Protein AF-A0A4Z0HIF8-F1 (afdb_monomer_lite)

Foldseek 3Di:
DDDDDDDDDPDPPQPPQPADPPADDFFAFDDLVQAQHWYAHPVRFIWGWHQDPVRGTTTHGCPVDHDDRPVVVLVVQQVVCVVPHPNVVSVCVSVPVPD

Organism: Mycolicibacterium peregrinum (NCBI:txid43304)

Structure (mmCIF, N/CA/C/O backbone):
data_AF-A0A4Z0HIF8-F1
#
_entry.id   AF-A0A4Z0HIF8-F1
#
loop_
_atom_site.group_PDB
_atom_site.id
_atom_site.type_symbol
_atom_site.label_atom_id
_atom_site.label_alt_id
_atom_site.label_comp_id
_atom_site.label_asym_id
_atom_site.label_entity_id
_atom_site.label_seq_id
_atom_site.pdbx_PDB_ins_code
_atom_site.Cartn_x
_atom_site.Cartn_y
_atom_site.Cartn_z
_atom_site.occupancy
_atom_site.B_iso_or_equiv
_atom_site.auth_seq_id
_atom_site.auth_comp_id
_atom_site.auth_asym_id
_atom_site.auth_atom_id
_atom_site.pdbx_PDB_model_num
ATOM 1 N N . MET A 1 1 ? -44.029 2.935 -18.405 1.00 49.19 1 MET A N 1
ATOM 2 C CA . MET A 1 1 ? -42.605 2.958 -18.007 1.00 49.19 1 MET A CA 1
ATOM 3 C C . MET A 1 1 ? -42.441 1.987 -16.850 1.00 49.19 1 MET A C 1
ATOM 5 O O . MET A 1 1 ? -43.168 2.157 -15.879 1.00 49.19 1 MET A O 1
ATOM 9 N N . PRO A 1 2 ? -41.612 0.936 -16.957 1.00 52.94 2 PRO A N 1
ATOM 10 C CA . PRO A 1 2 ? -41.346 0.065 -15.816 1.00 52.94 2 PRO A CA 1
ATOM 11 C C . PRO A 1 2 ? -40.507 0.814 -14.759 1.00 52.94 2 PRO A C 1
ATOM 13 O O . PRO A 1 2 ? -39.699 1.667 -15.138 1.00 52.94 2 PRO A O 1
ATOM 16 N N . PRO A 1 3 ? -40.700 0.543 -13.455 1.00 53.50 3 PRO A N 1
ATOM 17 C CA . PRO A 1 3 ? -39.889 1.140 -12.399 1.00 53.50 3 PRO A CA 1
ATOM 18 C C . PRO A 1 3 ? -38.439 0.655 -12.511 1.00 53.50 3 PRO A C 1
ATOM 20 O O . PRO A 1 3 ? -38.186 -0.529 -12.739 1.00 53.50 3 PRO A O 1
ATOM 23 N N . ALA A 1 4 ? -37.492 1.584 -12.375 1.00 54.72 4 ALA A N 1
ATOM 24 C CA . ALA A 1 4 ? -36.068 1.279 -12.380 1.00 54.72 4 ALA A CA 1
ATOM 25 C C . ALA A 1 4 ? -35.736 0.334 -11.216 1.00 54.72 4 ALA A C 1
ATOM 27 O O . ALA A 1 4 ? -36.093 0.604 -10.068 1.00 54.72 4 ALA A O 1
ATOM 28 N N . ALA A 1 5 ? -35.071 -0.781 -11.521 1.00 56.06 5 ALA A N 1
ATOM 29 C CA . ALA A 1 5 ? -34.556 -1.683 -10.502 1.00 56.06 5 ALA A CA 1
ATOM 30 C C . ALA A 1 5 ? -33.538 -0.936 -9.613 1.00 56.06 5 ALA A C 1
ATOM 32 O O . ALA A 1 5 ? -32.762 -0.129 -10.136 1.00 56.06 5 ALA A O 1
ATOM 33 N N . PRO A 1 6 ? -33.522 -1.177 -8.290 1.00 50.53 6 PRO A N 1
ATOM 34 C CA . PRO A 1 6 ? -32.520 -0.588 -7.412 1.00 50.53 6 PRO A CA 1
ATOM 35 C C . PRO A 1 6 ? -31.122 -1.046 -7.842 1.00 50.53 6 PRO A C 1
ATOM 37 O O . PRO A 1 6 ? -30.897 -2.228 -8.107 1.00 50.53 6 PRO A O 1
ATOM 40 N N . ALA A 1 7 ? -30.190 -0.096 -7.933 1.00 48.81 7 ALA A N 1
ATOM 41 C CA . ALA A 1 7 ? -28.795 -0.391 -8.225 1.00 48.81 7 ALA A CA 1
ATOM 42 C C . ALA A 1 7 ? -28.219 -1.316 -7.135 1.00 48.81 7 ALA A C 1
ATOM 44 O O . ALA A 1 7 ? -28.553 -1.144 -5.958 1.00 48.81 7 ALA A O 1
ATOM 45 N N . PRO A 1 8 ? -27.367 -2.292 -7.493 1.00 45.22 8 PRO A N 1
ATOM 46 C CA . PRO A 1 8 ? -26.731 -3.152 -6.508 1.00 45.22 8 PRO A CA 1
ATOM 47 C C . PRO A 1 8 ? -25.884 -2.296 -5.563 1.00 45.22 8 PRO A C 1
ATOM 49 O O . PRO A 1 8 ? -24.957 -1.605 -5.984 1.00 45.22 8 PRO A O 1
ATOM 52 N N . VAL A 1 9 ? -26.221 -2.338 -4.275 1.00 46.84 9 VAL A N 1
ATOM 53 C CA . VAL A 1 9 ? -25.398 -1.753 -3.218 1.00 46.84 9 VAL A CA 1
ATOM 54 C C . VAL A 1 9 ? -24.157 -2.628 -3.098 1.00 46.84 9 VAL A C 1
ATOM 56 O O . VAL A 1 9 ? -24.238 -3.771 -2.651 1.00 46.84 9 VAL A O 1
ATOM 59 N N . TYR A 1 10 ? -23.013 -2.109 -3.537 1.00 41.31 10 TYR A N 1
ATOM 60 C CA . TYR A 1 10 ? -21.731 -2.762 -3.316 1.00 41.31 10 TYR A CA 1
ATOM 61 C C . TYR A 1 10 ? -21.380 -2.609 -1.837 1.00 41.31 10 TYR A C 1
ATOM 63 O O . TYR A 1 10 ? -20.882 -1.571 -1.409 1.00 41.31 10 TYR A O 1
ATOM 71 N N . VAL A 1 11 ? -21.699 -3.624 -1.038 1.00 44.69 11 VAL A N 1
ATOM 72 C CA . VAL A 1 11 ? -21.144 -3.740 0.310 1.00 44.69 11 VAL A CA 1
ATOM 73 C C . VAL A 1 11 ? -19.708 -4.225 0.121 1.00 44.69 11 VAL A C 1
ATOM 75 O O . VAL A 1 11 ? -19.530 -5.299 -0.459 1.00 44.69 11 VAL A O 1
ATOM 78 N N . PRO A 1 12 ? -18.678 -3.471 0.545 1.00 49.41 12 PRO A N 1
ATOM 79 C CA . PRO A 1 12 ? -17.318 -3.983 0.530 1.00 49.41 12 PRO A CA 1
ATOM 80 C C . PRO A 1 12 ? -17.305 -5.251 1.379 1.00 49.41 12 PRO A C 1
ATOM 82 O O . PRO A 1 12 ? -17.560 -5.195 2.584 1.00 49.41 12 PRO A O 1
ATOM 85 N N . VAL A 1 13 ? -17.066 -6.404 0.753 1.00 45.28 13 VAL A N 1
ATOM 86 C CA . VAL A 1 13 ? -16.750 -7.610 1.509 1.00 45.28 13 VAL A CA 1
ATOM 87 C C . VAL A 1 13 ? -15.373 -7.342 2.110 1.00 45.28 13 VAL A C 1
ATOM 89 O O . VAL A 1 13 ? -14.359 -7.344 1.415 1.00 45.28 13 VAL A O 1
ATOM 92 N N . LEU A 1 14 ? -15.344 -6.967 3.388 1.00 46.81 14 LEU A N 1
ATOM 93 C CA . LEU A 1 14 ? -14.106 -7.011 4.151 1.00 46.81 14 LEU A CA 1
ATOM 94 C C . LEU A 1 14 ? -13.674 -8.484 4.125 1.00 46.81 14 LEU A C 1
ATOM 96 O O . LEU A 1 14 ? -14.500 -9.343 4.463 1.00 46.81 14 LEU A O 1
ATOM 100 N N . PRO A 1 15 ? -12.443 -8.811 3.687 1.00 47.81 15 PRO A N 1
ATOM 101 C CA . PRO A 1 15 ? -11.919 -10.153 3.905 1.00 47.81 15 PRO A CA 1
ATOM 102 C C . PRO A 1 15 ? -12.084 -10.480 5.396 1.00 47.81 15 PRO A C 1
ATOM 104 O O . PRO A 1 15 ? -12.082 -9.544 6.203 1.00 47.81 15 PRO A O 1
ATOM 107 N N . PRO A 1 16 ? -12.296 -11.754 5.781 1.00 45.38 16 PRO A N 1
ATOM 108 C CA . PRO A 1 16 ? -12.347 -12.125 7.189 1.00 45.38 16 PRO A CA 1
ATOM 109 C C . PRO A 1 16 ? -11.095 -11.548 7.833 1.00 45.38 16 PRO A C 1
ATOM 11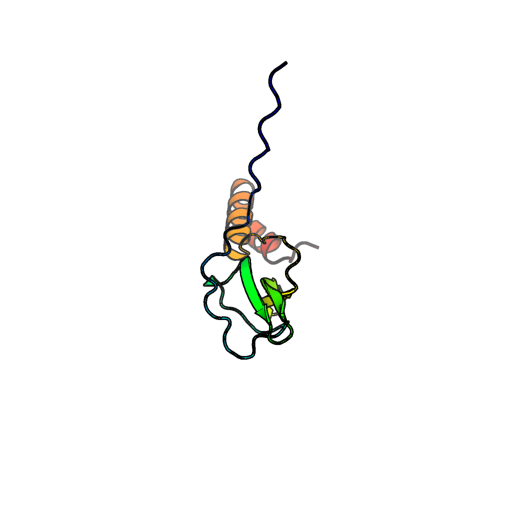1 O O . PRO A 1 16 ? -9.994 -11.980 7.505 1.00 45.38 16 PRO A O 1
ATOM 114 N N . GLY A 1 17 ? -11.282 -10.489 8.627 1.00 46.53 17 GLY A N 1
ATOM 115 C CA . GLY A 1 17 ? -10.178 -9.725 9.168 1.00 46.53 17 GLY A CA 1
ATOM 116 C C . GLY A 1 17 ? -9.334 -10.703 9.951 1.00 46.53 17 GLY A C 1
ATOM 117 O O . GLY A 1 17 ? -9.805 -11.245 10.953 1.00 46.53 17 GLY A O 1
ATOM 118 N N . GLU A 1 18 ? -8.128 -10.976 9.460 1.00 46.41 18 GLU A N 1
ATOM 119 C CA . GLU A 1 18 ? -7.088 -11.537 10.301 1.00 46.41 18 GLU A CA 1
ATOM 120 C C . GLU A 1 18 ? -7.090 -10.673 11.551 1.00 46.41 18 GLU A C 1
ATOM 122 O O . GLU A 1 18 ? -6.997 -9.445 11.468 1.00 46.41 18 GLU A O 1
ATOM 127 N N . ALA A 1 19 ? -7.400 -11.308 12.683 1.00 41.75 19 ALA A N 1
ATOM 128 C CA . ALA A 1 19 ? -7.581 -10.618 13.940 1.00 41.75 19 ALA A CA 1
ATOM 129 C C . ALA A 1 19 ? -6.357 -9.729 14.137 1.00 41.75 19 ALA A C 1
ATOM 131 O O . ALA A 1 19 ? -5.242 -10.240 14.261 1.00 41.75 19 ALA A O 1
ATOM 132 N N . ALA A 1 20 ? -6.572 -8.411 14.093 1.00 50.84 20 ALA A N 1
ATOM 133 C CA . ALA A 1 20 ? -5.515 -7.449 14.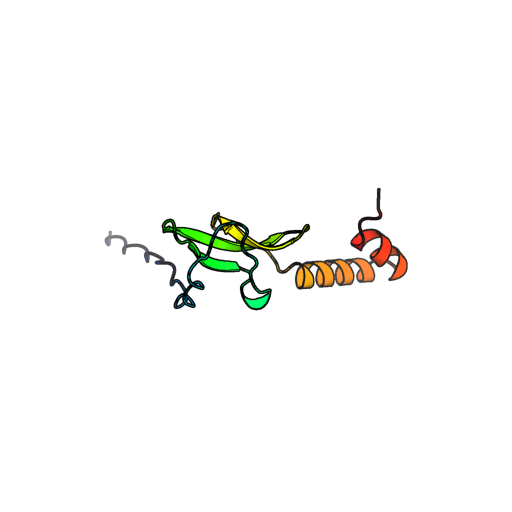326 1.00 50.84 20 ALA A CA 1
ATOM 134 C C . ALA A 1 20 ? -4.811 -7.874 15.622 1.00 50.84 20 ALA A C 1
ATOM 136 O O . ALA A 1 20 ? -5.508 -8.127 16.614 1.00 50.84 20 ALA A O 1
ATOM 137 N N . PRO A 1 21 ? -3.476 -8.036 15.628 1.00 54.75 21 PRO A N 1
ATOM 138 C CA . PRO A 1 21 ? -2.777 -8.429 16.839 1.00 54.75 21 PRO A CA 1
ATOM 139 C C . PRO A 1 21 ? -3.184 -7.466 17.956 1.00 54.75 21 PRO A C 1
ATOM 141 O O . PRO A 1 21 ? -3.199 -6.249 17.761 1.00 54.75 21 PRO A O 1
ATOM 144 N N . SER A 1 22 ? -3.592 -8.016 19.102 1.00 49.62 22 SER A N 1
ATOM 145 C CA . SER A 1 22 ? -4.040 -7.232 20.253 1.00 49.62 22 SER A CA 1
ATOM 146 C C . SER A 1 22 ? -3.023 -6.126 20.555 1.00 49.62 22 SER A C 1
ATOM 148 O O . SER A 1 22 ? -1.869 -6.426 20.856 1.00 49.62 22 SER A O 1
ATOM 150 N N . GLY A 1 23 ? -3.441 -4.860 20.457 1.00 58.56 23 GLY A N 1
ATOM 151 C CA . GLY A 1 23 ? -2.556 -3.697 20.606 1.00 58.56 23 GLY A CA 1
ATOM 152 C C . GLY A 1 23 ? -2.151 -3.006 19.299 1.00 58.56 23 GLY A C 1
ATOM 153 O O . GLY A 1 23 ? -1.211 -2.212 19.309 1.00 58.56 23 GLY A O 1
ATOM 154 N N . LEU A 1 24 ? -2.840 -3.270 18.184 1.00 76.19 24 LEU A N 1
ATOM 155 C CA . LEU A 1 24 ? -2.600 -2.543 16.941 1.00 76.19 24 LEU A CA 1
ATOM 156 C C . LEU A 1 24 ? -2.887 -1.041 17.114 1.00 76.19 24 LEU A C 1
ATOM 158 O O . LEU A 1 24 ? -3.959 -0.635 17.578 1.00 76.19 24 LEU A O 1
ATOM 162 N N . GLN A 1 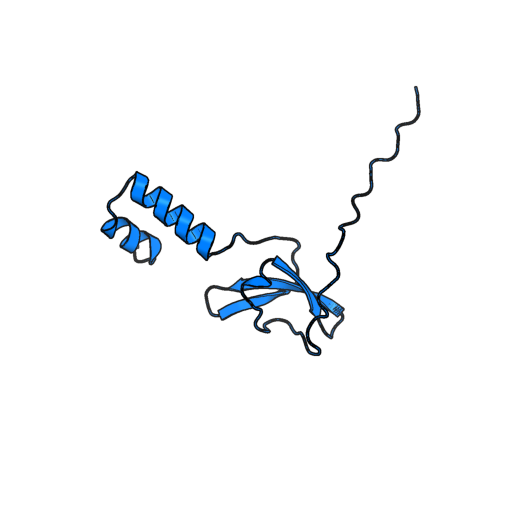25 ? -1.899 -0.233 16.737 1.00 83.25 25 GLN A N 1
ATOM 163 C CA . GLN A 1 25 ? -1.895 1.223 16.820 1.00 83.25 25 GLN A CA 1
ATOM 164 C C . GLN A 1 25 ? -1.329 1.814 15.526 1.00 83.25 25 GLN A C 1
ATOM 166 O O . GLN A 1 25 ? -0.587 1.147 14.801 1.00 83.25 25 GLN A O 1
ATOM 171 N N . VAL A 1 26 ? -1.668 3.072 15.246 1.00 83.69 26 VAL A N 1
ATOM 172 C CA . VAL A 1 26 ? -1.071 3.826 14.135 1.00 83.69 26 VAL A CA 1
ATOM 173 C C . VAL A 1 26 ? 0.453 3.843 14.286 1.00 83.69 26 VAL A C 1
ATOM 175 O O . VAL A 1 26 ? 0.964 4.065 15.383 1.00 83.69 26 VAL A O 1
ATOM 178 N N . GLY A 1 27 ? 1.173 3.606 13.190 1.00 83.81 27 GLY A N 1
ATOM 179 C CA . GLY A 1 27 ? 2.638 3.541 13.173 1.00 83.81 27 GLY A CA 1
ATOM 180 C C . GLY A 1 27 ? 3.217 2.223 13.695 1.00 83.81 27 GLY A C 1
ATOM 181 O O . GLY A 1 27 ? 4.429 2.090 13.820 1.00 83.81 27 GLY A O 1
ATOM 182 N N . ALA A 1 28 ? 2.384 1.226 14.014 1.00 88.19 28 ALA A N 1
ATOM 183 C CA . ALA A 1 28 ? 2.883 -0.129 14.220 1.00 88.19 28 ALA A CA 1
ATOM 184 C C . ALA A 1 28 ? 3.388 -0.709 12.890 1.00 88.19 28 ALA A C 1
ATOM 186 O O . ALA A 1 28 ? 2.779 -0.490 11.842 1.00 88.19 28 ALA A O 1
ATOM 187 N N . MET A 1 29 ? 4.467 -1.491 12.936 1.00 90.25 29 MET A N 1
ATOM 188 C CA . MET A 1 29 ? 4.965 -2.185 11.748 1.00 90.25 29 MET A CA 1
ATOM 189 C C . MET A 1 29 ? 3.981 -3.275 11.302 1.00 90.25 29 MET A C 1
ATOM 191 O O . MET A 1 29 ? 3.389 -3.966 12.135 1.00 90.25 29 MET A O 1
ATOM 195 N N . CYS A 1 30 ? 3.840 -3.449 9.991 1.00 88.31 30 CYS A N 1
ATOM 196 C CA . CYS A 1 30 ? 3.117 -4.564 9.377 1.00 88.31 30 CYS A CA 1
ATOM 197 C C . CYS A 1 30 ? 4.054 -5.415 8.521 1.00 88.31 30 CYS A C 1
ATOM 199 O O . CYS A 1 30 ? 5.135 -4.963 8.131 1.00 88.31 30 CYS A O 1
ATOM 201 N N . ALA A 1 31 ? 3.672 -6.663 8.237 1.00 87.38 31 ALA A N 1
ATOM 202 C CA . ALA A 1 31 ? 4.439 -7.461 7.297 1.00 87.38 31 ALA A CA 1
ATOM 203 C C . ALA A 1 31 ? 4.173 -6.969 5.872 1.00 87.38 31 ALA A C 1
ATOM 205 O O . ALA A 1 31 ? 3.100 -6.471 5.547 1.00 87.38 31 ALA A O 1
ATOM 206 N N . HIS A 1 32 ? 5.140 -7.181 4.982 1.00 83.62 32 HIS A N 1
ATOM 207 C CA . HIS A 1 32 ? 4.957 -6.916 3.555 1.00 83.62 32 HIS A CA 1
ATOM 208 C C . HIS A 1 32 ? 3.738 -7.665 2.977 1.00 83.62 32 HIS A C 1
ATOM 210 O O . HIS A 1 32 ? 3.003 -7.115 2.164 1.00 83.62 32 HIS A O 1
ATOM 216 N N . ALA A 1 33 ? 3.472 -8.885 3.455 1.00 83.94 33 ALA A N 1
ATOM 217 C CA . ALA A 1 33 ? 2.303 -9.673 3.056 1.00 83.94 33 ALA A CA 1
ATOM 218 C C . ALA A 1 33 ? 0.957 -9.009 3.409 1.00 83.94 33 ALA A C 1
ATOM 220 O O . ALA A 1 33 ? -0.041 -9.294 2.753 1.00 83.94 33 ALA A O 1
ATOM 221 N N . ASP A 1 34 ? 0.943 -8.108 4.395 1.00 86.38 34 ASP A N 1
ATOM 222 C CA . ASP A 1 34 ? -0.252 -7.384 4.828 1.00 86.38 34 ASP A CA 1
ATOM 223 C C . ASP A 1 34 ? -0.493 -6.104 4.019 1.00 86.38 34 ASP A C 1
ATOM 225 O O . ASP A 1 34 ? -1.444 -5.380 4.297 1.00 86.38 34 ASP A O 1
ATOM 229 N N . MET A 1 35 ? 0.354 -5.765 3.042 1.00 86.19 35 MET A N 1
ATOM 230 C CA . MET A 1 35 ? 0.232 -4.503 2.313 1.00 86.19 35 MET A CA 1
ATOM 231 C C . MET A 1 35 ? -1.154 -4.358 1.659 1.00 86.19 35 MET A C 1
ATOM 233 O O . MET A 1 35 ? -1.637 -5.256 0.974 1.00 86.19 35 MET A O 1
ATOM 237 N N . ASN A 1 36 ? -1.780 -3.192 1.845 1.00 87.81 36 ASN A N 1
ATOM 238 C CA . ASN A 1 36 ? -3.172 -2.865 1.503 1.00 87.81 36 ASN A CA 1
ATOM 239 C C . ASN A 1 36 ? -4.264 -3.601 2.292 1.00 87.81 36 ASN A C 1
ATOM 241 O O . ASN A 1 36 ? -5.440 -3.272 2.111 1.00 87.81 36 ASN A O 1
ATOM 245 N N . SER A 1 37 ? -3.919 -4.533 3.180 1.00 88.94 37 SER A N 1
ATOM 246 C CA . SER A 1 37 ? -4.878 -5.098 4.125 1.00 88.94 37 SER A CA 1
ATOM 247 C C . SER A 1 37 ? -5.322 -4.035 5.120 1.00 88.94 37 SER A C 1
ATOM 249 O O . SER A 1 37 ? -4.582 -3.101 5.445 1.00 88.94 37 SER A O 1
ATOM 251 N N . THR A 1 38 ? -6.551 -4.187 5.605 1.00 89.44 38 THR A N 1
ATOM 252 C CA . THR A 1 38 ? -7.148 -3.300 6.602 1.00 89.44 38 THR A CA 1
ATOM 253 C C . THR A 1 38 ? -7.264 -3.991 7.947 1.00 89.44 38 THR A C 1
ATOM 255 O O . THR A 1 38 ? -7.630 -5.163 8.009 1.00 89.44 38 THR A O 1
ATOM 258 N N . ALA A 1 39 ? -7.047 -3.243 9.019 1.00 86.19 39 ALA A N 1
ATOM 259 C CA . ALA A 1 39 ? -7.216 -3.697 10.389 1.00 86.19 39 ALA A CA 1
ATOM 260 C C . ALA A 1 39 ? -7.938 -2.630 11.218 1.00 86.19 39 ALA A C 1
ATOM 262 O O . ALA A 1 39 ? -8.071 -1.484 10.794 1.00 86.19 39 ALA A O 1
ATOM 263 N N . VAL A 1 40 ? -8.418 -3.002 12.404 1.00 85.12 40 VAL A N 1
ATOM 264 C CA . VAL A 1 40 ? -9.038 -2.060 13.344 1.00 85.12 40 VAL A CA 1
ATOM 265 C C . VAL A 1 40 ? -8.101 -1.879 14.529 1.00 85.12 40 VAL A C 1
ATOM 267 O O . VAL A 1 40 ? -7.678 -2.853 15.151 1.00 85.12 40 VAL A O 1
ATOM 270 N N . ALA A 1 41 ? -7.753 -0.630 14.808 1.00 82.81 41 ALA A N 1
ATOM 271 C CA . ALA A 1 41 ? -6.940 -0.245 15.946 1.00 82.81 41 ALA A CA 1
ATOM 272 C C . ALA A 1 41 ? -7.707 -0.378 17.267 1.00 82.81 41 ALA A C 1
ATOM 274 O O . ALA A 1 41 ? -8.931 -0.503 17.309 1.00 82.81 41 ALA A O 1
ATOM 275 N N . THR A 1 42 ? -6.974 -0.300 18.374 1.00 79.12 42 THR A N 1
ATOM 276 C CA . THR A 1 42 ? -7.550 -0.416 19.727 1.00 79.12 42 THR A CA 1
ATOM 277 C C . THR A 1 42 ? -8.554 0.705 20.052 1.00 79.12 42 THR A C 1
ATOM 279 O O . THR A 1 42 ? -9.459 0.512 20.860 1.00 79.12 42 THR A O 1
ATOM 282 N N . ASP A 1 43 ? -8.423 1.866 19.410 1.00 79.38 43 ASP A N 1
ATOM 283 C CA . ASP A 1 43 ? -9.336 3.012 19.518 1.00 79.38 43 ASP A CA 1
ATOM 284 C C . ASP A 1 43 ? -10.557 2.917 18.576 1.00 79.38 43 ASP A C 1
ATOM 286 O O . ASP A 1 43 ? -11.399 3.814 18.564 1.00 79.38 43 ASP A O 1
ATOM 290 N N . GLY A 1 44 ? -10.672 1.834 17.798 1.00 80.44 44 GLY A N 1
ATOM 291 C CA . GLY A 1 44 ? -11.729 1.628 16.808 1.00 80.44 44 GLY A CA 1
ATOM 292 C C . GLY A 1 44 ? -11.449 2.249 15.436 1.00 80.44 44 GLY A C 1
ATOM 293 O O . GLY A 1 44 ? -12.283 2.119 14.539 1.00 80.44 44 GLY A O 1
ATOM 294 N N . SER A 1 45 ? -10.295 2.894 15.241 1.00 83.06 45 SER A N 1
ATOM 295 C CA . SER A 1 45 ? -9.912 3.484 13.957 1.00 83.06 45 SER A CA 1
ATOM 296 C C . SER A 1 45 ? -9.584 2.404 12.921 1.00 83.06 45 SER A C 1
ATOM 298 O O . SER A 1 45 ? -8.896 1.427 13.218 1.00 83.06 45 SER A O 1
ATOM 300 N N . ALA A 1 46 ? -10.039 2.589 11.679 1.00 87.00 46 ALA A N 1
ATOM 301 C CA . ALA A 1 46 ? -9.628 1.741 10.564 1.00 87.00 46 ALA A CA 1
ATOM 302 C C . ALA A 1 46 ? -8.201 2.102 10.130 1.00 87.00 46 ALA A C 1
ATOM 304 O O . ALA A 1 46 ? -7.895 3.272 9.889 1.00 87.00 46 ALA A O 1
ATOM 305 N N . LEU A 1 47 ? -7.342 1.094 10.016 1.00 89.25 47 LEU A N 1
ATOM 306 C CA . LEU A 1 47 ? -5.963 1.209 9.561 1.00 89.25 47 LEU A CA 1
ATOM 307 C C . LEU A 1 47 ? -5.751 0.407 8.282 1.00 89.25 47 LEU A C 1
ATOM 309 O O . LEU A 1 47 ? -6.411 -0.607 8.066 1.00 89.25 47 LEU A O 1
ATOM 313 N N . ARG A 1 48 ? -4.775 0.823 7.479 1.00 90.50 48 ARG A N 1
ATOM 314 C CA . ARG A 1 48 ? -4.267 0.100 6.315 1.00 90.50 48 ARG A CA 1
ATOM 315 C C . ARG A 1 48 ? -2.757 -0.028 6.398 1.00 90.50 48 ARG A C 1
ATOM 317 O O . ARG A 1 48 ? -2.076 0.951 6.698 1.00 90.50 48 ARG A O 1
ATOM 324 N N . CYS A 1 49 ? -2.240 -1.216 6.114 1.00 89.56 49 CYS A N 1
ATOM 325 C CA . CYS A 1 49 ? -0.803 -1.419 5.997 1.00 89.56 49 CYS A CA 1
ATOM 326 C C . CYS A 1 49 ? -0.316 -0.800 4.683 1.00 89.56 49 CYS A C 1
ATOM 328 O O . CYS A 1 49 ? -0.745 -1.194 3.595 1.00 89.56 49 CYS A O 1
ATOM 330 N N . MET A 1 50 ? 0.563 0.186 4.786 1.00 90.44 50 MET A N 1
ATOM 331 C CA . MET A 1 50 ? 1.088 0.962 3.667 1.00 90.44 50 MET A CA 1
ATOM 332 C C . MET A 1 50 ? 2.609 0.907 3.699 1.00 90.44 50 MET A C 1
ATOM 334 O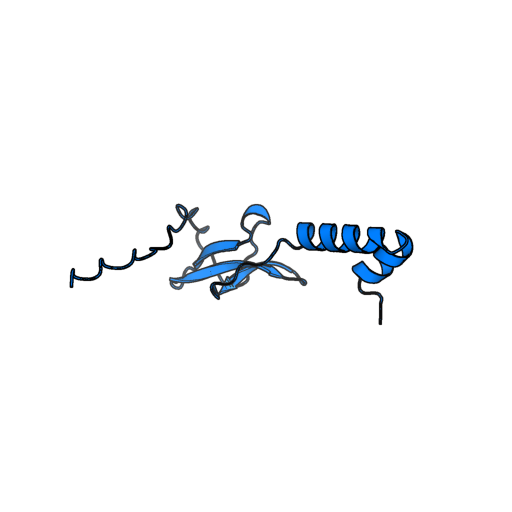 O . MET A 1 50 ? 3.205 0.804 4.772 1.00 90.44 50 MET A O 1
ATOM 338 N N . SER A 1 51 ? 3.253 0.998 2.534 1.00 88.94 51 SER A N 1
ATOM 339 C CA . SER A 1 51 ? 4.707 1.120 2.522 1.00 88.94 51 SER A CA 1
ATOM 340 C C . SER A 1 51 ? 5.134 2.572 2.701 1.00 88.94 51 SER A C 1
ATOM 342 O O . SER A 1 51 ? 4.725 3.451 1.941 1.00 88.94 51 SER A O 1
ATOM 344 N N . VAL A 1 52 ? 5.989 2.800 3.695 1.00 85.69 52 VAL A N 1
ATOM 345 C CA . VAL A 1 52 ? 6.522 4.105 4.076 1.00 85.69 52 VAL A CA 1
ATOM 346 C C . VAL A 1 52 ? 8.029 4.128 3.790 1.00 85.69 52 VAL A C 1
ATOM 348 O O . VAL A 1 52 ? 8.751 3.275 4.310 1.00 85.69 52 VAL A O 1
ATOM 351 N N . PRO A 1 53 ? 8.550 5.105 3.021 1.00 76.44 53 PRO A N 1
ATOM 352 C CA . PRO A 1 53 ? 9.959 5.136 2.606 1.00 76.44 53 PRO A CA 1
ATOM 353 C C . PRO A 1 53 ? 10.974 5.066 3.755 1.00 76.44 53 PRO A C 1
ATOM 355 O O . PRO A 1 53 ? 12.071 4.546 3.581 1.00 76.44 53 PRO A O 1
ATOM 358 N N . SER A 1 54 ? 10.621 5.594 4.929 1.00 75.44 54 SER A N 1
ATOM 359 C CA . SER A 1 54 ? 11.523 5.686 6.083 1.00 75.44 54 SER A CA 1
ATOM 360 C C . SER A 1 54 ? 11.468 4.481 7.026 1.00 75.44 54 SER A C 1
ATOM 362 O O . SER A 1 54 ? 12.389 4.306 7.819 1.00 75.44 54 SER A O 1
ATOM 364 N N . ALA A 1 55 ? 10.413 3.664 6.959 1.00 76.44 55 ALA A N 1
ATOM 365 C CA . ALA A 1 55 ? 10.127 2.619 7.949 1.00 76.44 55 ALA A CA 1
ATOM 366 C C . ALA A 1 55 ? 9.753 1.256 7.335 1.00 76.44 55 ALA A C 1
ATOM 368 O O . ALA A 1 55 ? 9.595 0.269 8.052 1.00 76.44 55 ALA A O 1
ATOM 369 N N . GLY A 1 56 ? 9.645 1.167 6.007 1.00 86.69 56 GLY A N 1
ATOM 370 C CA . GLY A 1 56 ? 9.274 -0.058 5.307 1.00 86.69 56 GLY A CA 1
ATOM 371 C C . GLY A 1 56 ? 7.764 -0.185 5.163 1.00 86.69 56 GLY A C 1
ATOM 372 O O . GLY A 1 56 ? 7.222 0.311 4.178 1.00 86.69 56 GLY A O 1
ATOM 373 N N . TYR A 1 57 ? 7.101 -0.852 6.110 1.00 88.25 57 TYR A N 1
ATOM 374 C CA . TYR A 1 57 ? 5.658 -1.123 6.086 1.00 88.25 57 TYR A CA 1
ATOM 375 C C . TYR A 1 57 ? 5.034 -0.817 7.448 1.00 88.25 57 TYR A C 1
ATOM 377 O O . TYR A 1 57 ? 5.443 -1.383 8.464 1.00 88.25 57 TYR A O 1
ATOM 385 N N . GLU A 1 58 ? 4.036 0.064 7.467 1.00 91.19 58 GLU A N 1
ATOM 386 C CA . GLU A 1 58 ? 3.386 0.531 8.692 1.00 91.19 58 GLU A CA 1
ATOM 387 C C . GLU A 1 58 ? 1.866 0.598 8.545 1.00 91.19 58 GLU A C 1
ATOM 389 O O . GLU A 1 58 ? 1.325 0.857 7.468 1.00 91.19 58 GLU A O 1
ATOM 394 N N . TRP A 1 59 ? 1.168 0.410 9.661 1.00 90.00 59 TRP A N 1
ATOM 395 C CA . TRP A 1 59 ? -0.264 0.646 9.760 1.00 90.00 59 TRP A CA 1
ATOM 396 C C . TRP A 1 59 ? -0.555 2.146 9.856 1.00 90.00 59 TRP A C 1
ATOM 398 O O . TRP A 1 59 ? -0.255 2.791 10.862 1.00 90.00 59 TRP A O 1
ATOM 408 N N . LEU A 1 60 ? -1.179 2.702 8.820 1.00 90.06 60 LEU A N 1
ATOM 409 C CA . LEU A 1 60 ? -1.593 4.103 8.744 1.00 90.06 60 LEU A CA 1
ATOM 410 C C . LEU A 1 60 ? -3.121 4.219 8.779 1.00 90.06 60 LEU A C 1
ATOM 412 O O . LEU A 1 60 ? -3.797 3.240 8.465 1.00 90.06 60 LEU A O 1
ATOM 416 N N . PRO A 1 61 ? -3.693 5.386 9.128 1.00 89.81 61 PRO A N 1
ATOM 417 C CA . PRO A 1 61 ? -5.131 5.608 9.016 1.00 89.81 61 PRO A CA 1
ATOM 418 C C . PRO A 1 61 ? -5.640 5.260 7.613 1.00 89.81 61 PRO A C 1
ATOM 420 O O . PRO A 1 61 ? -5.063 5.694 6.613 1.00 89.81 61 PRO A O 1
ATOM 423 N N . ASP A 1 62 ? -6.710 4.468 7.535 1.00 89.38 62 ASP A N 1
ATOM 424 C CA . ASP A 1 62 ? -7.285 4.068 6.253 1.00 89.38 62 ASP A CA 1
ATOM 425 C C . ASP A 1 62 ? -7.895 5.290 5.549 1.00 89.38 62 ASP A C 1
ATOM 427 O O . ASP A 1 62 ? -8.899 5.854 5.981 1.00 89.38 62 ASP A O 1
ATOM 431 N N . ALA A 1 63 ? -7.268 5.706 4.447 1.00 86.31 63 ALA A N 1
ATOM 432 C CA . ALA A 1 63 ? -7.764 6.767 3.569 1.00 86.31 63 ALA A CA 1
ATOM 433 C C . ALA A 1 63 ? -8.586 6.217 2.384 1.00 86.31 63 ALA A C 1
ATOM 435 O O . ALA A 1 63 ? -8.876 6.949 1.439 1.00 86.31 63 ALA A O 1
ATOM 436 N N . GLY A 1 64 ? -8.900 4.915 2.375 1.00 83.25 64 GLY A N 1
ATOM 437 C CA . GLY A 1 64 ? -9.565 4.231 1.262 1.00 83.25 64 GLY A CA 1
ATOM 438 C C . GLY A 1 64 ? -8.713 4.037 -0.002 1.00 83.25 64 GLY A C 1
ATOM 439 O O . GLY A 1 64 ? -9.210 3.505 -0.994 1.00 83.25 64 GLY A O 1
ATOM 440 N N . VAL A 1 65 ? -7.434 4.422 0.009 1.00 79.56 65 VAL A N 1
ATOM 441 C CA . VAL A 1 65 ? -6.526 4.325 -1.148 1.00 79.56 65 VAL A CA 1
ATOM 442 C C . VAL A 1 65 ? -5.628 3.096 -1.020 1.00 79.56 65 VAL A C 1
ATOM 444 O O . VAL A 1 65 ? -5.135 2.788 0.061 1.00 79.56 65 VAL A O 1
ATOM 447 N N . GLN A 1 66 ? -5.438 2.356 -2.115 1.00 85.44 66 GLN A N 1
ATOM 448 C CA . GLN A 1 66 ? -4.447 1.276 -2.191 1.00 85.44 66 GLN A CA 1
ATOM 449 C C . GLN A 1 66 ? -3.142 1.806 -2.782 1.00 85.44 66 GLN A C 1
ATOM 451 O O . GLN A 1 66 ? -3.158 2.634 -3.693 1.00 85.44 66 GLN A O 1
ATOM 456 N N . GLN A 1 67 ? -2.021 1.300 -2.283 1.00 81.94 67 GLN A N 1
ATOM 457 C CA . GLN A 1 67 ? -0.695 1.582 -2.806 1.00 81.94 67 GLN A CA 1
ATOM 458 C C . GLN A 1 67 ? -0.222 0.436 -3.700 1.00 81.94 67 GLN A C 1
ATOM 460 O O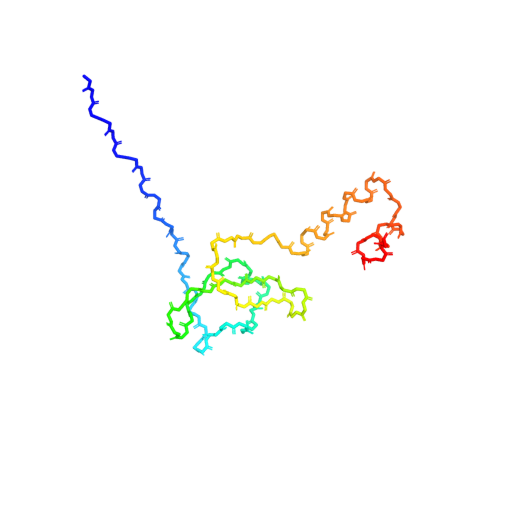 . GLN A 1 67 ? -0.420 -0.738 -3.385 1.00 81.94 67 GLN A O 1
ATOM 465 N N . ALA A 1 68 ? 0.424 0.770 -4.816 1.00 81.50 68 ALA A N 1
ATOM 466 C CA . ALA A 1 68 ? 1.147 -0.225 -5.594 1.00 81.50 68 ALA A CA 1
ATOM 467 C C . ALA A 1 68 ? 2.361 -0.716 -4.799 1.00 81.50 68 ALA A C 1
ATOM 469 O O . ALA A 1 68 ? 3.053 0.075 -4.158 1.00 81.50 68 ALA A O 1
ATOM 470 N N . ASP A 1 69 ? 2.629 -2.014 -4.869 1.00 78.06 69 ASP A N 1
ATOM 471 C CA . ASP A 1 69 ? 3.775 -2.597 -4.189 1.00 78.06 69 ASP A CA 1
ATOM 472 C C . ASP A 1 69 ? 5.081 -1.913 -4.624 1.00 78.06 69 ASP A C 1
ATOM 474 O O . ASP A 1 69 ? 5.362 -1.888 -5.825 1.00 78.06 69 ASP A O 1
ATOM 478 N N . PRO A 1 70 ? 5.890 -1.362 -3.702 1.00 72.88 70 PRO A N 1
ATOM 479 C CA . PRO A 1 70 ? 7.116 -0.662 -4.069 1.00 72.88 70 PRO A CA 1
ATOM 480 C C . PRO A 1 70 ? 8.128 -1.566 -4.774 1.00 72.88 70 PRO A C 1
ATOM 482 O O . PRO A 1 70 ? 8.867 -1.090 -5.635 1.00 72.88 70 PRO A O 1
ATOM 485 N N . ALA A 1 71 ? 8.169 -2.863 -4.448 1.00 73.31 71 ALA A N 1
ATOM 486 C CA . ALA A 1 71 ? 9.058 -3.797 -5.123 1.00 73.31 71 ALA A CA 1
ATOM 487 C C . ALA A 1 71 ? 8.570 -4.071 -6.552 1.00 73.31 71 ALA A C 1
ATOM 489 O O . ALA A 1 71 ? 9.385 -4.065 -7.473 1.00 73.31 71 ALA A O 1
ATOM 490 N N . ILE A 1 72 ? 7.261 -4.225 -6.775 1.00 71.44 72 ILE A N 1
ATOM 491 C CA . ILE A 1 72 ? 6.690 -4.353 -8.129 1.00 71.44 72 ILE A CA 1
ATOM 492 C C . ILE A 1 72 ? 6.886 -3.056 -8.922 1.00 71.44 72 ILE A C 1
ATOM 494 O O . ILE A 1 72 ? 7.368 -3.101 -10.051 1.00 71.44 72 ILE A O 1
ATOM 498 N N . ALA A 1 73 ? 6.576 -1.898 -8.336 1.00 72.94 73 ALA A N 1
ATOM 499 C CA . ALA A 1 73 ? 6.738 -0.596 -8.976 1.00 72.94 73 ALA A CA 1
ATOM 500 C C . ALA A 1 73 ? 8.209 -0.313 -9.325 1.00 72.94 73 ALA A C 1
ATOM 502 O O . ALA A 1 73 ? 8.503 0.132 -10.433 1.00 72.94 73 ALA A O 1
ATOM 503 N N . GLY A 1 74 ? 9.144 -0.637 -8.428 1.00 68.62 74 GLY A N 1
ATOM 504 C CA . GLY A 1 74 ? 10.580 -0.514 -8.676 1.00 68.62 74 GLY A CA 1
ATOM 505 C C . GLY A 1 74 ? 11.085 -1.466 -9.764 1.00 68.62 74 GLY A C 1
ATOM 506 O O . GLY A 1 74 ? 11.894 -1.070 -10.604 1.00 68.62 74 GLY A O 1
ATOM 507 N N . GLN A 1 75 ? 10.585 -2.706 -9.807 1.00 71.38 75 GLN A N 1
ATOM 508 C CA . GLN A 1 75 ? 10.899 -3.654 -10.885 1.00 71.38 75 GLN A CA 1
ATOM 509 C C . GLN A 1 75 ? 10.339 -3.185 -12.231 1.00 71.38 75 GLN A C 1
ATOM 511 O O . GLN A 1 75 ? 11.051 -3.248 -13.232 1.00 71.38 75 GLN A O 1
ATOM 516 N N . GLN A 1 76 ? 9.109 -2.665 -12.257 1.00 73.25 76 GLN A N 1
ATOM 517 C CA . GLN A 1 76 ? 8.495 -2.105 -13.459 1.00 73.25 76 GLN A CA 1
ATOM 518 C C . GLN A 1 76 ? 9.288 -0.893 -13.959 1.00 73.25 76 GLN A C 1
ATOM 520 O O . GLN A 1 76 ? 9.730 -0.891 -15.103 1.00 73.25 76 GLN A O 1
ATOM 525 N N . ALA A 1 77 ? 9.587 0.072 -13.086 1.00 70.56 77 ALA A N 1
ATOM 526 C CA . ALA A 1 77 ? 10.390 1.246 -13.425 1.00 70.56 77 ALA A CA 1
ATOM 527 C C . ALA A 1 77 ? 11.788 0.865 -13.939 1.00 70.56 77 ALA A C 1
ATOM 529 O O . ALA A 1 77 ? 12.301 1.462 -14.886 1.00 70.56 77 ALA A O 1
ATOM 530 N N . ARG A 1 78 ? 12.404 -0.171 -13.359 1.00 68.44 78 ARG A N 1
ATOM 531 C CA . ARG A 1 78 ? 13.673 -0.718 -13.846 1.00 68.44 78 ARG A CA 1
ATOM 532 C C . ARG A 1 78 ? 13.526 -1.353 -15.229 1.00 68.44 78 ARG A C 1
ATOM 534 O O . ARG A 1 78 ? 14.393 -1.137 -16.073 1.00 68.44 78 ARG A O 1
ATOM 541 N N . SER A 1 79 ? 12.468 -2.127 -15.457 1.00 73.56 79 SER A N 1
ATOM 542 C CA . SER A 1 79 ? 12.181 -2.755 -16.751 1.00 73.56 79 SER A CA 1
ATOM 543 C C . SER A 1 79 ? 11.955 -1.703 -17.840 1.00 73.56 79 SER A C 1
ATOM 545 O O . SER A 1 79 ? 12.590 -1.762 -18.892 1.00 73.56 79 SER A O 1
ATOM 547 N N . ASP A 1 80 ? 11.129 -0.697 -17.557 1.00 77.12 80 ASP A N 1
ATOM 548 C CA . ASP A 1 80 ? 10.839 0.412 -18.469 1.00 77.12 80 ASP A CA 1
ATOM 549 C C . ASP A 1 80 ? 12.094 1.244 -18.749 1.00 77.12 80 ASP A C 1
ATOM 551 O O . ASP A 1 80 ? 12.348 1.652 -19.883 1.00 77.12 80 ASP A O 1
ATOM 555 N N . CYS A 1 81 ? 12.937 1.445 -17.735 1.00 74.31 81 CYS A N 1
ATOM 556 C CA . CYS A 1 81 ? 14.197 2.139 -17.920 1.00 74.31 81 CYS A CA 1
ATOM 557 C C . CYS A 1 81 ? 15.160 1.348 -18.817 1.00 74.31 81 CYS A C 1
ATOM 559 O O . CYS A 1 81 ? 15.715 1.921 -19.752 1.00 74.31 81 CYS A O 1
ATOM 561 N N . ILE A 1 82 ? 15.345 0.042 -18.588 1.00 79.44 82 ILE A N 1
ATOM 562 C CA . ILE A 1 82 ? 16.265 -0.789 -19.391 1.00 79.44 82 ILE A CA 1
ATOM 563 C C . ILE A 1 82 ? 15.778 -0.926 -20.841 1.00 79.44 82 ILE A C 1
ATOM 565 O O . ILE A 1 82 ? 16.587 -1.122 -21.745 1.00 79.44 82 ILE A O 1
ATOM 569 N N . ALA A 1 83 ? 14.476 -0.760 -21.091 1.00 78.81 83 ALA A N 1
ATOM 570 C CA . ALA A 1 83 ? 13.941 -0.712 -22.447 1.00 78.81 83 ALA A CA 1
ATOM 571 C C . ALA A 1 83 ? 14.479 0.479 -23.268 1.00 78.81 83 ALA A C 1
ATOM 573 O O . ALA A 1 83 ? 14.476 0.413 -24.495 1.00 78.81 83 ALA A O 1
ATOM 574 N N . SER A 1 84 ? 14.950 1.549 -22.613 1.00 74.81 84 SER A N 1
ATOM 575 C CA . SER A 1 84 ? 15.419 2.781 -23.274 1.00 74.81 84 SER A CA 1
ATOM 576 C C . SER A 1 84 ? 16.821 3.248 -22.851 1.00 74.81 84 SER A C 1
ATOM 578 O O . SER A 1 84 ? 17.352 4.186 -23.442 1.00 74.81 84 SER A O 1
ATOM 580 N N . HIS A 1 85 ? 17.434 2.621 -21.844 1.00 78.81 85 HIS A N 1
ATOM 581 C CA . HIS A 1 85 ? 18.7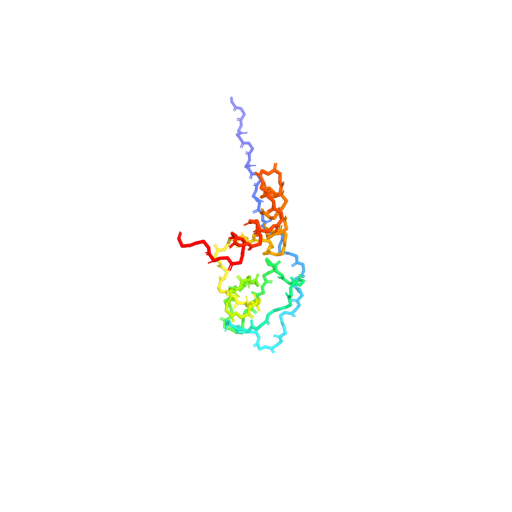09 3.027 -21.245 1.00 78.81 85 HIS A CA 1
ATOM 582 C C . HIS A 1 85 ? 19.573 1.825 -20.859 1.00 78.81 85 HIS A C 1
ATOM 584 O O . HIS A 1 85 ? 19.103 0.696 -20.711 1.00 78.81 85 HIS A O 1
ATOM 590 N N . THR A 1 86 ? 20.864 2.066 -20.637 1.00 77.75 86 THR A N 1
ATOM 591 C CA . THR A 1 86 ? 21.760 1.031 -20.123 1.00 77.75 86 THR A CA 1
ATOM 592 C C . THR A 1 86 ? 21.468 0.721 -18.651 1.00 77.75 86 THR A C 1
ATOM 594 O O . THR A 1 86 ? 21.009 1.561 -17.875 1.00 77.75 86 THR A O 1
ATOM 597 N N . ALA A 1 87 ? 21.808 -0.493 -18.214 1.00 68.56 87 ALA A N 1
ATOM 598 C CA . ALA A 1 87 ? 21.612 -0.917 -16.826 1.00 68.56 87 ALA A CA 1
ATOM 599 C C . ALA A 1 87 ? 22.361 -0.049 -15.788 1.00 68.56 87 ALA A C 1
ATOM 601 O O . ALA A 1 87 ? 21.998 -0.070 -14.610 1.00 68.56 87 ALA A O 1
ATOM 602 N N . ALA A 1 88 ? 23.408 0.678 -16.197 1.00 68.81 88 ALA A N 1
ATOM 603 C CA . ALA A 1 88 ? 24.140 1.614 -15.343 1.00 68.81 88 ALA A CA 1
ATOM 604 C C . ALA A 1 88 ? 23.380 2.941 -15.172 1.00 68.81 88 ALA A C 1
ATOM 606 O O . ALA A 1 88 ? 23.215 3.406 -14.047 1.00 68.81 88 ALA A O 1
ATOM 607 N N . GLU A 1 89 ? 22.841 3.493 -16.261 1.00 71.38 89 GLU A N 1
ATOM 608 C CA . GLU A 1 89 ? 22.017 4.711 -16.239 1.00 71.38 89 GLU A CA 1
ATOM 609 C C . GLU A 1 89 ? 20.709 4.496 -15.471 1.00 71.38 89 GLU A C 1
ATOM 611 O O . GLU A 1 89 ? 20.267 5.370 -14.729 1.00 71.38 89 GLU A O 1
ATOM 616 N N . CYS A 1 90 ? 20.115 3.306 -15.587 1.00 70.88 90 CYS A N 1
ATOM 617 C CA . CYS A 1 90 ? 18.912 2.968 -14.834 1.00 70.88 90 CYS A CA 1
ATOM 618 C C . CYS A 1 90 ? 19.146 2.848 -13.341 1.00 70.88 90 CYS A C 1
ATOM 620 O O . CYS A 1 90 ? 18.298 3.279 -12.570 1.00 70.88 90 CYS A O 1
ATOM 622 N N . ARG A 1 91 ? 20.291 2.298 -12.926 1.00 68.69 91 ARG A N 1
ATOM 623 C CA . ARG A 1 91 ? 20.663 2.272 -11.507 1.00 68.69 91 ARG A CA 1
ATOM 624 C C . ARG A 1 91 ? 20.739 3.698 -10.965 1.00 68.69 91 ARG A C 1
ATOM 626 O O . ARG A 1 91 ? 20.087 4.024 -9.989 1.00 68.69 91 ARG A O 1
ATOM 633 N N . TRP A 1 92 ? 21.413 4.579 -11.699 1.00 67.81 92 TRP A N 1
ATOM 634 C CA . TRP A 1 92 ? 21.569 5.978 -11.308 1.00 67.81 92 TRP A CA 1
ATOM 635 C C . TRP A 1 92 ? 20.234 6.736 -11.179 1.00 67.81 92 TRP A C 1
ATOM 637 O O . TRP A 1 92 ? 20.047 7.486 -10.225 1.00 67.81 92 TRP A O 1
ATOM 647 N N . LYS A 1 93 ? 19.277 6.485 -12.086 1.00 65.88 93 LYS A N 1
ATOM 648 C CA . LYS A 1 93 ? 17.927 7.079 -12.042 1.00 65.88 93 LYS A CA 1
ATOM 649 C C . LYS A 1 93 ? 17.020 6.479 -10.961 1.00 65.88 93 LYS A C 1
ATOM 651 O O . LYS A 1 93 ? 16.250 7.210 -10.351 1.00 65.88 93 LYS A O 1
ATOM 656 N N . VAL A 1 94 ? 17.083 5.165 -10.737 1.00 62.81 94 VAL A N 1
ATOM 657 C CA . VAL A 1 94 ? 16.212 4.455 -9.780 1.00 62.81 94 VAL A CA 1
ATOM 658 C C . VAL A 1 94 ? 16.677 4.651 -8.335 1.00 62.81 94 VAL A C 1
ATOM 660 O O . VAL A 1 94 ? 15.838 4.764 -7.449 1.00 62.81 94 VAL A O 1
ATOM 663 N N . ASP A 1 95 ? 17.986 4.771 -8.096 1.00 65.31 95 ASP A N 1
ATOM 664 C CA . ASP A 1 95 ? 18.553 5.081 -6.774 1.00 65.31 95 ASP A CA 1
ATOM 665 C C . ASP A 1 95 ? 18.372 6.562 -6.367 1.00 65.31 95 ASP A C 1
ATOM 667 O O . ASP A 1 95 ? 18.870 6.978 -5.323 1.00 65.31 95 ASP A O 1
ATOM 671 N N . GLY A 1 96 ? 17.683 7.378 -7.178 1.00 55.88 96 GLY A N 1
ATOM 672 C CA . GLY A 1 96 ? 17.410 8.783 -6.859 1.00 55.88 96 GLY A CA 1
ATOM 673 C C . GLY A 1 96 ? 18.638 9.699 -6.914 1.00 55.88 96 GLY A C 1
ATOM 674 O O . GLY A 1 96 ? 18.614 10.771 -6.324 1.00 55.88 96 GLY A O 1
ATOM 675 N N . ASN A 1 97 ? 19.702 9.302 -7.622 1.00 53.91 97 ASN A N 1
ATOM 676 C CA . ASN A 1 97 ? 20.904 10.126 -7.820 1.00 53.91 97 ASN A CA 1
ATOM 677 C C . ASN A 1 97 ? 20.805 11.062 -9.041 1.00 53.91 97 ASN A C 1
ATOM 679 O O . ASN A 1 97 ? 21.802 11.667 -9.431 1.00 53.91 97 ASN A O 1
ATOM 683 N N . ALA A 1 98 ? 19.633 11.153 -9.670 1.00 46.38 98 ALA A N 1
ATOM 684 C CA . ALA A 1 98 ? 19.358 12.135 -10.709 1.00 46.38 98 ALA A CA 1
ATOM 685 C C . ALA A 1 98 ? 18.819 13.415 -10.047 1.00 46.38 98 ALA A C 1
ATOM 687 O O . ALA A 1 98 ? 17.663 13.435 -9.628 1.00 46.38 98 ALA A O 1
ATOM 688 N N . ASP A 1 99 ? 19.692 14.418 -9.923 1.00 48.22 99 ASP A N 1
ATOM 689 C CA . ASP A 1 99 ? 19.374 15.805 -9.535 1.00 48.22 99 ASP A CA 1
ATOM 690 C C . ASP A 1 99 ? 18.427 16.470 -10.556 1.00 48.22 99 ASP A C 1
ATOM 692 O O . ASP A 1 99 ? 18.645 16.272 -11.781 1.00 48.22 99 ASP A O 1
#

pLDDT: mean 71.85, std 15.47, range [41.31, 91.19]

Radius of gyration: 19.73 Å; chains: 1; bounding box: 67×28×44 Å

Sequence (99 aa):
MPPAAPAPVYVPVLPPGEAAPSGLQVGAMCAHADMNSTAVATDGSALRCMSVPSAGYEWLPDAGVQQADPAIAGQQARSDCIASHTAAECRWKVDGNAD

Secondary structure (DSSP, 8-state):
-PPPPPPP-----------PPTT--TT-B--GGGTT-EEE-TTS-EEEEEEETTTEEEEEE--SPPPPPHHHHHHHHHHHHHTTS-HHHHHHHHTT---